Protein AF-A0A371AW37-F1 (afdb_monomer_lite)

Organism: NCBI:txid1812858

Sequence (100 aa):
MLIMDKKRMLTCFLVIVILFLPIFSHGFIIKHLNHHCTGEKCPICAAIKRAEALINEIGSAIPTVLLLIVFFCFSAVCLPIKNQIFLLRTPVKLKVRMDD

Foldseek 3Di:
DDPQDPVRVVVVVVVCCVVVVVVVVVVVCVVCVPDPCPDDDDVVVVVVVVVVVVCVVVVVVVVVVVVVVVVVVVCVVVVVVVVVVVVCPDCVNVVPDPDD

pLDDT: mean 70.8, std 12.18, range [39.19, 92.12]

Secondary structure (DSSP, 8-state):
-----HHHHHHHHHHHHHHHHHHHHHHHHHHHTT----SS--HHHHHHHHHHHHHHHHHHHHHHHHHHHHHHHHHHHHHHHHHHHHHHHSHHHHT-----

Radius of gyration: 28.47 Å; chains: 1; bounding box: 68×38×69 Å

Structure (mmCIF, N/CA/C/O backbone):
data_AF-A0A371AW37-F1
#
_entry.id   AF-A0A371AW37-F1
#
loop_
_atom_site.group_PDB
_atom_site.id
_atom_site.type_symbol
_atom_site.label_atom_id
_atom_site.label_alt_id
_atom_site.label_comp_id
_atom_site.label_asym_id
_atom_site.label_entity_id
_atom_site.label_seq_id
_atom_site.pdbx_PDB_ins_code
_atom_site.Cartn_x
_atom_site.Cartn_y
_atom_site.Cartn_z
_atom_site.occupancy
_atom_site.B_iso_or_equiv
_atom_site.auth_seq_id
_atom_site.auth_comp_id
_atom_site.auth_asym_id
_atom_site.auth_atom_id
_atom_site.pdbx_PDB_model_num
ATOM 1 N N . MET A 1 1 ? -22.455 19.170 -17.971 1.00 39.19 1 MET A N 1
ATOM 2 C CA . MET A 1 1 ? -22.745 17.734 -17.776 1.00 39.19 1 MET A CA 1
ATOM 3 C C . MET A 1 1 ? -21.493 16.972 -18.196 1.00 39.19 1 MET A C 1
ATOM 5 O O . MET A 1 1 ? -21.279 16.766 -19.381 1.00 39.19 1 MET A O 1
ATOM 9 N N . LEU A 1 2 ? -20.561 16.746 -17.263 1.00 48.78 2 LEU A N 1
ATOM 10 C CA . LEU A 1 2 ? -19.240 16.197 -17.589 1.00 48.78 2 LEU A CA 1
ATOM 11 C C . LEU A 1 2 ? -19.375 14.700 -17.870 1.00 48.78 2 LEU A C 1
ATOM 13 O O . LEU A 1 2 ? -19.662 13.922 -16.965 1.00 48.78 2 LEU A O 1
ATOM 17 N N . ILE A 1 3 ? -19.167 14.307 -19.126 1.00 57.44 3 ILE A N 1
ATOM 18 C CA . ILE A 1 3 ? -18.985 12.908 -19.510 1.00 57.44 3 ILE A CA 1
ATOM 19 C C . ILE A 1 3 ? -17.617 12.497 -18.960 1.00 57.44 3 ILE A C 1
ATOM 21 O O . ILE A 1 3 ? -16.576 12.745 -19.564 1.00 57.44 3 ILE A O 1
ATOM 25 N N . MET A 1 4 ? -17.608 11.964 -17.743 1.00 58.19 4 MET A N 1
ATOM 26 C CA . MET A 1 4 ? -16.413 11.399 -17.134 1.00 58.19 4 MET A CA 1
ATOM 27 C C . MET A 1 4 ? -16.269 9.955 -17.605 1.00 58.19 4 MET A C 1
ATOM 29 O O . MET A 1 4 ? -17.146 9.127 -17.363 1.00 58.19 4 MET A O 1
ATOM 33 N N . ASP A 1 5 ? -15.141 9.654 -18.253 1.00 71.44 5 ASP A N 1
ATOM 34 C CA . ASP A 1 5 ? -14.702 8.286 -18.528 1.00 71.44 5 ASP A CA 1
ATOM 35 C C . ASP A 1 5 ? -14.925 7.385 -17.311 1.00 71.44 5 ASP A C 1
ATOM 37 O O . ASP A 1 5 ? -14.651 7.782 -16.176 1.00 71.44 5 ASP A O 1
ATOM 41 N N . LYS A 1 6 ? -15.355 6.138 -17.533 1.00 69.75 6 LYS A N 1
ATOM 42 C CA . LYS A 1 6 ? -15.655 5.166 -16.462 1.00 69.75 6 LYS A CA 1
ATOM 43 C C . LYS A 1 6 ? -14.504 5.030 -15.448 1.00 69.75 6 LYS A C 1
ATOM 45 O O . LYS A 1 6 ? -14.741 4.856 -14.257 1.00 69.75 6 LYS A O 1
ATOM 50 N N . LYS A 1 7 ? -13.256 5.196 -15.911 1.00 70.44 7 LYS A N 1
ATOM 51 C CA . LYS A 1 7 ? -12.041 5.243 -15.079 1.00 70.44 7 LYS A CA 1
ATOM 52 C C . LYS A 1 7 ? -11.961 6.509 -14.214 1.00 70.44 7 LYS A C 1
ATOM 54 O O . LYS A 1 7 ? -11.674 6.403 -13.030 1.00 70.44 7 LYS A O 1
ATOM 59 N N . ARG A 1 8 ? -12.280 7.686 -14.766 1.00 73.50 8 ARG A N 1
ATOM 60 C CA . ARG A 1 8 ? -12.309 8.971 -14.037 1.00 73.50 8 ARG A CA 1
ATOM 61 C C . ARG A 1 8 ? -13.440 9.017 -13.009 1.00 73.50 8 ARG A C 1
ATOM 63 O O . ARG A 1 8 ? -13.229 9.542 -11.924 1.00 73.50 8 ARG A O 1
ATOM 70 N N . MET A 1 9 ? -14.594 8.413 -13.306 1.00 75.31 9 MET A N 1
ATOM 71 C CA . MET A 1 9 ? -15.685 8.222 -12.335 1.00 75.31 9 MET A CA 1
ATOM 72 C C . MET A 1 9 ? -15.231 7.398 -11.127 1.00 75.31 9 MET A C 1
ATOM 74 O O . MET A 1 9 ? -15.445 7.815 -9.991 1.00 75.31 9 MET A O 1
ATOM 78 N N . LEU A 1 10 ? -14.554 6.269 -11.363 1.00 79.94 10 LEU A N 1
ATOM 79 C CA . LEU A 1 10 ? -13.998 5.431 -10.296 1.00 79.94 10 LEU A CA 1
ATOM 80 C C . LEU A 1 10 ? -12.937 6.174 -9.480 1.00 79.94 10 LEU A C 1
ATOM 82 O O . LEU A 1 10 ? -12.953 6.100 -8.256 1.00 79.94 10 LEU A O 1
ATOM 86 N N . THR A 1 11 ? -12.050 6.932 -10.132 1.00 83.38 11 THR A N 1
ATOM 87 C CA . THR A 1 11 ? -11.047 7.748 -9.435 1.00 83.38 11 THR A CA 1
ATOM 88 C C . THR A 1 11 ? -11.697 8.826 -8.573 1.00 83.38 11 THR A C 1
ATOM 90 O O . THR A 1 11 ? -11.344 8.956 -7.407 1.00 83.38 11 THR A O 1
ATOM 93 N N . CYS A 1 12 ? -12.674 9.570 -9.097 1.00 83.25 12 CYS A N 1
ATOM 94 C CA . CYS A 1 12 ? -13.392 10.576 -8.315 1.00 83.25 12 CYS A CA 1
ATOM 95 C C . CYS A 1 12 ? -14.145 9.947 -7.139 1.00 83.25 12 CYS A C 1
ATOM 97 O O . CYS A 1 12 ? -14.091 10.480 -6.036 1.00 83.25 12 CYS A O 1
ATOM 99 N N . PHE A 1 13 ? -14.783 8.793 -7.344 1.00 84.44 13 PHE A N 1
ATOM 100 C CA . PHE A 1 13 ? -15.444 8.054 -6.272 1.00 84.44 13 PHE A CA 1
ATOM 101 C C . PHE A 1 13 ? -14.453 7.610 -5.187 1.00 84.44 13 PHE A C 1
ATOM 103 O O . PHE A 1 13 ? -14.708 7.830 -4.008 1.00 84.44 13 PHE A O 1
ATOM 110 N N . LEU A 1 14 ? -13.295 7.063 -5.568 1.00 84.56 14 LEU A N 1
ATOM 111 C CA . LEU A 1 14 ? -12.241 6.679 -4.625 1.00 84.56 14 LEU A CA 1
ATOM 112 C C . LEU A 1 14 ? -11.713 7.877 -3.836 1.00 84.56 14 LEU A C 1
ATOM 114 O O . LEU A 1 14 ? -11.580 7.783 -2.622 1.00 84.56 14 LEU A O 1
ATOM 118 N N . VAL A 1 15 ? -11.457 9.008 -4.496 1.00 87.31 15 VAL A N 1
ATOM 119 C CA . VAL A 1 15 ? -10.997 10.237 -3.830 1.00 87.31 15 VAL A CA 1
ATOM 120 C C . VAL A 1 15 ? -12.035 10.732 -2.824 1.00 87.31 15 VAL A C 1
ATOM 122 O O . VAL A 1 15 ? -11.684 11.052 -1.693 1.00 87.31 15 VAL A O 1
ATOM 125 N N . ILE A 1 16 ? -13.316 10.739 -3.202 1.00 85.19 16 ILE A N 1
ATOM 126 C CA . ILE A 1 16 ? -14.421 11.084 -2.300 1.00 85.19 16 ILE A CA 1
ATOM 127 C C . ILE A 1 16 ? -14.419 10.130 -1.101 1.00 85.19 16 ILE A C 1
ATOM 129 O O . ILE A 1 16 ? -14.355 10.580 0.036 1.00 85.19 16 ILE A O 1
ATOM 133 N N . VAL A 1 17 ? -14.405 8.818 -1.321 1.00 83.75 17 VAL A N 1
ATOM 134 C CA . VAL A 1 17 ? -14.404 7.828 -0.235 1.00 83.75 17 VAL A CA 1
ATOM 135 C C . VAL A 1 17 ? -13.197 8.014 0.696 1.00 83.75 17 VAL A C 1
ATOM 137 O O . VAL A 1 17 ? -13.374 8.059 1.911 1.00 83.75 17 VAL A O 1
ATOM 140 N N . ILE A 1 18 ? -11.995 8.212 0.152 1.00 81.50 18 ILE A N 1
ATOM 141 C CA . ILE A 1 18 ? -10.761 8.431 0.924 1.00 81.50 18 ILE A CA 1
ATOM 142 C C . ILE A 1 18 ? -10.822 9.717 1.756 1.00 81.50 18 ILE A C 1
ATOM 144 O O . ILE A 1 18 ? -10.273 9.745 2.852 1.00 81.50 18 ILE A O 1
ATOM 148 N N . LEU A 1 19 ? -1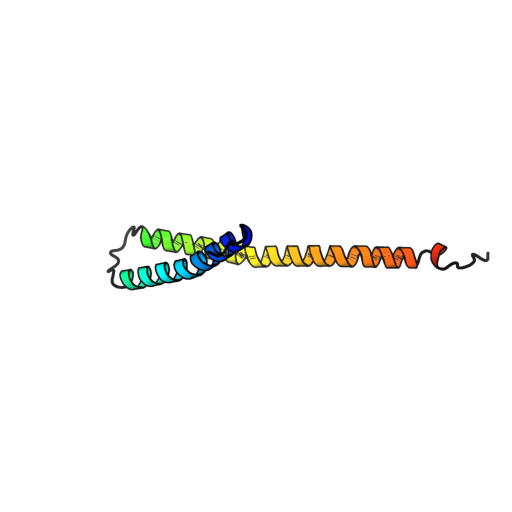1.485 10.770 1.272 1.00 83.44 19 LEU A N 1
ATOM 149 C CA . LEU A 1 19 ? -11.630 12.029 2.007 1.00 83.44 19 LEU A CA 1
ATOM 150 C C . LEU A 1 19 ? -12.758 11.978 3.042 1.00 83.44 19 LEU A C 1
ATOM 152 O O . LEU A 1 19 ? -12.602 12.490 4.147 1.00 83.44 19 LEU A O 1
ATOM 156 N N . PHE A 1 20 ? -13.889 11.350 2.720 1.00 76.25 20 PHE A N 1
ATOM 157 C CA . PHE A 1 20 ? -15.052 11.312 3.607 1.00 76.25 20 PHE A CA 1
ATOM 158 C C . PHE A 1 20 ? -14.904 10.287 4.738 1.00 76.25 20 PHE A C 1
ATOM 160 O O . PHE A 1 20 ? -15.290 10.587 5.867 1.00 76.25 20 PHE A O 1
ATOM 167 N N . LEU A 1 21 ? -14.310 9.116 4.489 1.00 77.19 21 LEU A N 1
ATOM 168 C CA . LEU A 1 21 ? -14.065 8.098 5.521 1.00 77.19 21 LEU A CA 1
ATOM 169 C C . LEU A 1 21 ? -13.354 8.637 6.780 1.00 77.19 21 LEU A C 1
ATOM 171 O O . LEU A 1 21 ? -13.868 8.409 7.879 1.00 77.19 21 LEU A O 1
ATOM 175 N N . PRO A 1 22 ? -12.226 9.372 6.689 1.00 73.44 22 PRO A N 1
ATOM 176 C CA . PRO A 1 22 ? -11.565 9.911 7.868 1.00 73.44 22 PRO A CA 1
ATOM 177 C C . PRO A 1 22 ? -12.409 10.995 8.536 1.00 73.44 22 PRO A C 1
ATOM 179 O O . PRO A 1 22 ? -12.461 11.016 9.759 1.00 73.44 22 PRO A O 1
ATOM 182 N N . ILE A 1 23 ? -13.127 11.841 7.793 1.00 71.88 23 ILE A N 1
ATOM 183 C CA . ILE A 1 23 ? -13.982 12.889 8.379 1.00 71.88 23 ILE A CA 1
ATOM 184 C C . ILE A 1 23 ? -15.114 12.265 9.207 1.00 71.88 23 ILE A C 1
ATOM 186 O O . ILE A 1 23 ? -15.348 12.680 10.343 1.00 71.88 23 ILE A O 1
ATOM 190 N N . PHE A 1 24 ? -15.767 11.222 8.687 1.00 67.88 24 PHE A N 1
ATOM 191 C CA . PHE A 1 24 ? -16.778 10.468 9.430 1.00 67.88 24 PHE A CA 1
ATOM 192 C C . PHE A 1 24 ? -16.178 9.740 10.636 1.00 67.88 24 PHE A C 1
ATOM 194 O O . PHE A 1 24 ? -16.761 9.782 11.717 1.00 67.88 24 PHE A O 1
ATOM 201 N N . SER A 1 25 ? -14.992 9.142 10.492 1.00 64.38 25 SER A N 1
ATOM 202 C CA . SER A 1 25 ? -14.279 8.504 11.604 1.00 64.38 25 SER A CA 1
ATOM 203 C C . SER A 1 25 ? -13.937 9.503 12.715 1.00 64.38 25 SER A C 1
ATOM 205 O O . SER A 1 25 ? -14.194 9.232 13.883 1.00 64.38 25 SER A O 1
ATOM 207 N N . HIS A 1 26 ? -13.410 10.682 12.379 1.00 59.12 26 HIS A N 1
ATOM 208 C CA . HIS A 1 26 ? -13.047 11.711 13.358 1.00 59.12 26 HIS A CA 1
ATOM 209 C C . HIS A 1 26 ? -14.289 12.333 14.009 1.00 59.12 26 HIS A C 1
ATOM 211 O O . HIS A 1 26 ? -14.321 12.498 15.226 1.00 59.12 26 HIS A O 1
ATOM 217 N N . GLY A 1 27 ? -15.347 12.611 13.238 1.00 60.31 27 GLY A N 1
ATOM 218 C CA . GLY A 1 27 ? -16.614 13.113 13.779 1.00 60.31 27 GLY A CA 1
ATOM 219 C C . GLY A 1 27 ? -17.291 12.119 14.728 1.00 60.31 27 GLY A C 1
ATOM 220 O O . GLY A 1 27 ? -17.842 12.509 15.759 1.00 60.31 27 GLY A O 1
ATOM 221 N N . PHE A 1 28 ? -17.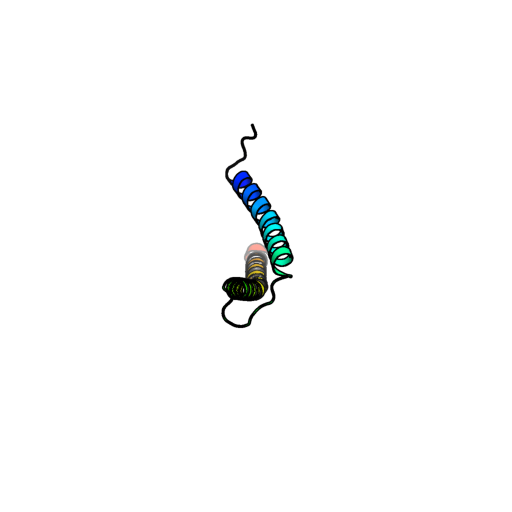188 10.827 14.423 1.00 58.06 28 PHE A N 1
ATOM 222 C CA . PHE A 1 28 ? -17.680 9.750 15.273 1.00 58.06 28 PHE A CA 1
ATOM 223 C C . PHE A 1 28 ? -16.855 9.602 16.562 1.00 58.06 28 PHE A C 1
ATOM 225 O O . PHE A 1 28 ? -17.432 9.459 17.637 1.00 58.06 28 PHE A O 1
ATOM 232 N N . ILE A 1 29 ? -15.526 9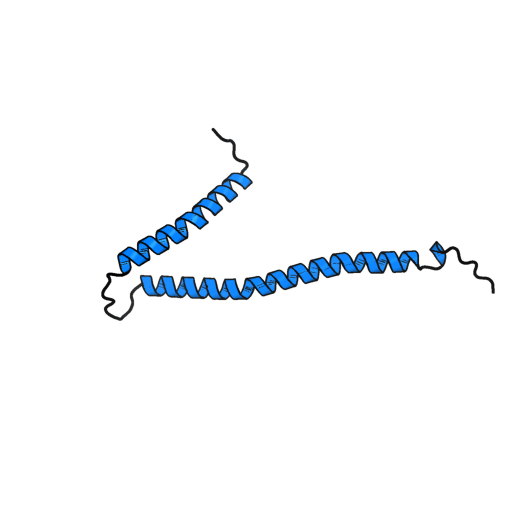.743 16.486 1.00 58.00 29 ILE A N 1
ATOM 233 C CA . ILE A 1 29 ? -14.630 9.750 17.656 1.00 58.00 29 ILE A CA 1
ATOM 234 C C . ILE A 1 29 ? -14.900 10.968 18.557 1.00 58.00 29 ILE A C 1
ATOM 236 O O . ILE A 1 29 ? -14.981 10.810 19.769 1.00 58.00 29 ILE A O 1
ATOM 240 N N . ILE A 1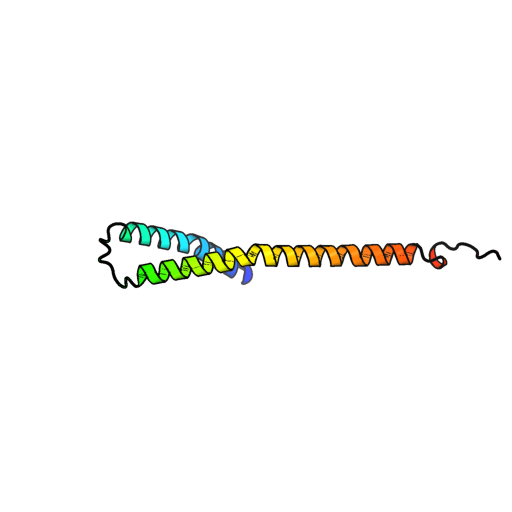 30 ? -15.125 12.164 17.999 1.00 57.84 30 ILE A N 1
ATOM 241 C CA . ILE A 1 30 ? -15.433 13.392 18.765 1.00 57.84 30 ILE A CA 1
ATOM 242 C C . ILE A 1 30 ? -16.797 13.307 19.458 1.00 57.84 30 ILE A C 1
ATOM 244 O O . ILE A 1 30 ? -16.929 13.701 20.617 1.00 57.84 30 ILE A O 1
ATOM 248 N N . LYS A 1 31 ? -17.808 12.738 18.793 1.00 55.28 31 LYS A N 1
ATOM 249 C CA . LYS A 1 31 ? -19.109 12.463 19.423 1.00 55.28 31 LYS A CA 1
ATOM 250 C C . LYS A 1 31 ? -19.027 11.364 20.493 1.00 55.28 31 LYS A C 1
ATOM 252 O O . LYS A 1 31 ? -19.764 11.444 21.472 1.00 55.28 31 LYS A O 1
ATOM 257 N N . HIS A 1 32 ? -18.124 10.388 20.354 1.00 52.31 32 HIS A N 1
ATOM 258 C CA . HIS A 1 32 ? -17.902 9.322 21.342 1.00 52.31 32 HIS A CA 1
ATOM 259 C C . HIS A 1 32 ? -16.839 9.624 22.414 1.00 52.31 32 HIS A C 1
ATOM 261 O O . HIS A 1 32 ? -16.728 8.859 23.368 1.00 52.31 32 HIS A O 1
ATOM 267 N N . LEU A 1 33 ? -16.118 10.746 22.336 1.00 51.31 33 LEU A N 1
ATOM 268 C CA . LEU A 1 33 ? -15.145 11.184 23.350 1.00 51.31 33 LEU A CA 1
ATOM 269 C C . LEU A 1 33 ? -15.797 11.525 24.708 1.00 51.31 33 LEU A C 1
ATOM 271 O O . LEU A 1 33 ? -15.118 11.506 25.727 1.00 51.31 33 LEU A O 1
ATOM 275 N N . ASN A 1 34 ? -17.115 11.761 24.740 1.00 52.50 34 ASN A N 1
ATOM 276 C CA . ASN A 1 34 ? -17.909 11.930 25.967 1.00 52.50 34 ASN A CA 1
ATOM 277 C C . ASN A 1 34 ? -18.649 10.651 26.407 1.00 52.50 34 ASN A C 1
ATOM 279 O O . ASN A 1 34 ? -19.584 10.721 27.204 1.00 52.50 34 ASN A O 1
ATOM 283 N N . HIS A 1 35 ? -18.284 9.470 25.897 1.00 52.81 35 HIS A N 1
ATOM 284 C CA . HIS A 1 35 ? -18.834 8.232 26.443 1.00 52.81 35 HIS A CA 1
ATOM 285 C C . HIS A 1 35 ? -18.028 7.777 27.660 1.00 52.81 35 HIS A C 1
ATOM 287 O O . HIS A 1 35 ? -16.886 7.336 27.545 1.00 52.81 35 HIS A O 1
ATOM 293 N N . HIS A 1 36 ? -18.675 7.811 28.826 1.00 49.06 36 HIS A N 1
ATOM 294 C CA . HIS A 1 36 ? -18.289 7.001 29.976 1.00 49.06 36 HIS A CA 1
ATOM 295 C C . HIS A 1 36 ? -18.361 5.528 29.546 1.00 49.06 36 HIS A C 1
ATOM 297 O O . HIS A 1 36 ? -19.437 4.936 29.466 1.00 49.06 36 HIS A O 1
ATOM 303 N N . CYS A 1 37 ? -17.219 4.952 29.172 1.00 60.47 37 CYS A N 1
ATOM 304 C CA . CYS A 1 37 ? -17.134 3.557 28.769 1.00 60.47 37 CYS A CA 1
ATOM 305 C C . CYS A 1 37 ? -17.317 2.690 30.021 1.00 60.47 37 CYS A C 1
ATOM 307 O O . CYS A 1 37 ? -16.379 2.467 30.784 1.00 60.47 37 CYS A O 1
ATOM 309 N N . THR A 1 38 ? -18.543 2.237 30.270 1.00 53.81 38 THR A N 1
ATOM 310 C CA . THR A 1 38 ? -18.836 1.212 31.272 1.00 53.81 38 THR A CA 1
ATOM 311 C C . THR A 1 38 ? -18.337 -0.105 30.701 1.00 53.81 38 THR A C 1
ATOM 313 O O . THR A 1 38 ? -18.977 -0.688 29.826 1.00 53.81 38 THR A O 1
ATOM 316 N N . GLY A 1 39 ? -17.124 -0.486 31.094 1.00 60.47 39 GLY A N 1
ATOM 317 C CA . GLY A 1 39 ? -16.417 -1.649 30.577 1.00 60.47 39 GLY A CA 1
ATOM 318 C C . GLY A 1 39 ? -17.287 -2.902 30.555 1.00 60.47 39 GLY A C 1
ATOM 319 O O . GLY A 1 39 ? -17.583 -3.465 31.595 1.00 60.47 39 GLY A O 1
ATOM 320 N N . GLU A 1 40 ? -17.721 -3.284 29.358 1.00 52.41 40 GLU A N 1
ATOM 321 C CA . GLU A 1 40 ? -17.584 -4.601 28.731 1.00 52.41 40 GLU A CA 1
ATOM 322 C C . GLU A 1 40 ? -18.454 -4.612 27.462 1.00 52.41 40 GLU A C 1
ATOM 324 O O . GLU A 1 40 ? -19.653 -4.363 27.505 1.00 52.41 40 GLU A O 1
ATOM 329 N N . LYS A 1 41 ? -17.842 -4.920 26.308 1.00 54.66 41 LYS A N 1
ATOM 330 C CA . LYS A 1 41 ? -18.521 -5.172 25.015 1.00 54.66 41 LYS A CA 1
ATOM 331 C C . LYS A 1 41 ? -19.166 -3.962 24.318 1.00 54.66 41 LYS A C 1
ATOM 333 O O . LYS A 1 41 ? -20.257 -4.072 23.767 1.00 54.66 41 LYS A O 1
ATOM 338 N N . CYS A 1 42 ? -18.461 -2.833 24.211 1.00 61.22 42 CYS A N 1
ATOM 339 C CA . CYS A 1 42 ? -18.871 -1.806 23.248 1.00 61.22 42 CYS A CA 1
ATOM 340 C C . CYS A 1 42 ? -18.565 -2.278 21.802 1.00 61.22 42 CYS A C 1
ATOM 342 O O . CYS A 1 42 ? -17.389 -2.470 21.465 1.00 61.22 42 CYS A O 1
ATOM 344 N N . PRO A 1 43 ? -19.576 -2.454 20.924 1.00 61.22 43 PRO A N 1
ATOM 345 C CA . PRO A 1 43 ? -19.388 -2.958 19.555 1.00 61.22 43 PRO A CA 1
ATOM 346 C C . PRO A 1 43 ? -18.547 -2.010 18.689 1.00 61.22 43 PRO A C 1
ATOM 348 O O . PRO A 1 43 ? -17.874 -2.433 17.751 1.00 61.22 43 PRO A O 1
ATOM 351 N N . ILE A 1 44 ? -18.528 -0.731 19.054 1.00 65.31 44 ILE A N 1
ATOM 352 C CA . ILE A 1 44 ? -17.772 0.323 18.385 1.00 65.31 44 ILE A CA 1
ATOM 353 C C . ILE A 1 44 ? -16.271 0.170 18.639 1.00 65.31 44 ILE A C 1
ATOM 355 O O . ILE A 1 44 ? -15.476 0.198 17.703 1.00 65.31 44 ILE A O 1
ATOM 359 N N . CYS A 1 45 ? -15.874 -0.066 19.890 1.00 66.25 45 CYS A N 1
ATOM 360 C CA . CYS A 1 45 ? -14.472 -0.289 20.238 1.00 66.25 45 CYS A CA 1
ATOM 361 C C . CYS A 1 45 ? -13.927 -1.571 19.588 1.00 66.25 45 CYS A C 1
ATOM 363 O O . CYS A 1 45 ? -12.761 -1.620 19.204 1.00 66.25 45 CYS A O 1
ATOM 365 N N . ALA A 1 46 ? -14.770 -2.595 19.415 1.00 66.38 46 ALA A N 1
ATOM 366 C CA . ALA A 1 46 ? -14.405 -3.806 18.683 1.00 66.38 46 ALA A CA 1
ATOM 367 C C . ALA A 1 46 ? -14.218 -3.544 17.178 1.00 66.38 46 ALA A C 1
ATOM 369 O O . ALA A 1 46 ? -13.274 -4.060 16.582 1.00 66.38 46 ALA A O 1
ATOM 370 N N . ALA A 1 47 ? -15.077 -2.722 16.567 1.00 66.50 47 ALA A N 1
ATOM 371 C CA . ALA A 1 47 ? -14.932 -2.321 15.169 1.00 66.50 47 ALA A CA 1
ATOM 372 C C . ALA A 1 47 ? -13.652 -1.497 14.935 1.00 66.50 47 ALA A C 1
ATOM 374 O O . ALA A 1 47 ? -12.935 -1.755 13.970 1.00 66.50 47 ALA A O 1
ATOM 375 N N . ILE A 1 48 ? -13.316 -0.581 15.849 1.00 70.44 48 ILE A N 1
ATOM 376 C CA . ILE A 1 48 ? -12.081 0.219 15.788 1.00 70.44 48 ILE A CA 1
ATOM 377 C C . ILE A 1 48 ? -10.843 -0.678 15.911 1.00 70.44 48 ILE A C 1
ATOM 379 O O . ILE A 1 48 ? -9.958 -0.600 15.065 1.00 70.44 48 ILE A O 1
ATOM 383 N N . LYS A 1 49 ? -10.812 -1.599 16.885 1.00 71.62 49 LYS A N 1
ATOM 384 C CA . LYS A 1 49 ? -9.699 -2.557 17.025 1.00 71.62 49 LYS A CA 1
ATOM 385 C C . LYS A 1 49 ? -9.522 -3.445 15.792 1.00 71.62 49 LYS A C 1
ATOM 387 O O . LYS A 1 49 ? -8.397 -3.762 15.421 1.00 71.62 49 LYS A O 1
ATOM 392 N N . ARG A 1 50 ? -10.619 -3.848 15.139 1.00 70.69 50 ARG A N 1
ATOM 393 C CA . ARG A 1 50 ? -10.549 -4.601 13.876 1.00 70.69 50 ARG A CA 1
ATOM 394 C C . ARG A 1 50 ? -9.994 -3.755 12.734 1.00 70.69 50 ARG A C 1
ATOM 396 O O . ARG A 1 50 ? -9.184 -4.255 11.966 1.00 70.69 50 ARG A O 1
ATOM 403 N N . ALA A 1 51 ? -10.405 -2.494 12.627 1.00 72.12 51 ALA A N 1
ATOM 404 C CA . ALA A 1 51 ? -9.867 -1.583 11.620 1.00 72.12 51 ALA A CA 1
ATOM 405 C C . ALA A 1 51 ? -8.363 -1.333 11.827 1.00 72.12 51 ALA A C 1
ATOM 407 O O . ALA A 1 51 ? -7.603 -1.361 10.866 1.00 72.12 51 ALA A O 1
ATOM 408 N N . GLU A 1 52 ? -7.923 -1.165 13.073 1.00 75.81 52 GLU A N 1
ATOM 409 C CA . GLU A 1 52 ? -6.509 -1.006 13.425 1.00 75.81 52 GLU A CA 1
ATOM 410 C C . GLU A 1 52 ? -5.679 -2.248 13.065 1.00 75.81 52 GLU A C 1
ATOM 412 O O . GLU A 1 52 ? -4.622 -2.124 12.447 1.00 75.81 52 GLU A O 1
ATOM 417 N N . ALA A 1 53 ? -6.191 -3.448 13.361 1.00 78.62 53 ALA A N 1
ATOM 418 C CA . ALA A 1 53 ? -5.543 -4.699 12.973 1.00 78.62 53 ALA A CA 1
ATOM 419 C C . ALA A 1 53 ? -5.388 -4.820 11.447 1.00 78.62 53 ALA A C 1
ATOM 421 O O . ALA A 1 53 ? -4.303 -5.144 10.968 1.00 78.62 53 ALA A O 1
ATOM 422 N N . LEU A 1 54 ? -6.431 -4.480 10.681 1.00 78.25 54 LEU A N 1
ATOM 423 C CA . LEU A 1 54 ? -6.374 -4.482 9.215 1.00 78.25 54 LEU A CA 1
ATOM 424 C C . LEU A 1 54 ? -5.361 -3.466 8.674 1.00 78.25 54 LEU A C 1
ATOM 426 O O . LEU A 1 54 ? -4.612 -3.779 7.754 1.00 78.25 54 LEU A O 1
ATOM 430 N N . ILE A 1 55 ? -5.308 -2.259 9.242 1.00 78.19 55 ILE A N 1
ATOM 431 C CA . ILE A 1 55 ? -4.330 -1.239 8.837 1.00 78.19 55 ILE A CA 1
ATOM 432 C C . ILE A 1 55 ? -2.905 -1.718 9.129 1.00 78.19 55 ILE A C 1
ATOM 434 O O . ILE A 1 55 ? -2.020 -1.498 8.305 1.00 78.19 55 ILE A O 1
ATOM 438 N N . ASN A 1 56 ? -2.677 -2.398 10.253 1.00 81.69 56 ASN A N 1
ATOM 439 C CA . ASN A 1 56 ? -1.362 -2.927 10.599 1.00 81.69 56 ASN A CA 1
ATOM 440 C C . ASN A 1 56 ? -0.944 -4.092 9.683 1.00 81.69 56 ASN A C 1
ATOM 442 O O . ASN A 1 56 ? 0.185 -4.122 9.192 1.00 81.69 56 ASN A O 1
ATOM 446 N N . GLU A 1 57 ? -1.862 -5.014 9.382 1.00 78.88 57 GLU A N 1
ATOM 447 C CA . GLU A 1 57 ? -1.613 -6.102 8.430 1.00 78.88 57 GLU A CA 1
ATOM 448 C C . GLU A 1 57 ? -1.300 -5.559 7.029 1.00 78.88 57 GLU A C 1
ATOM 450 O O . GLU A 1 57 ? -0.269 -5.906 6.447 1.00 78.88 57 GLU A O 1
ATOM 455 N N . ILE A 1 58 ? -2.119 -4.638 6.511 1.00 75.19 58 ILE A N 1
ATOM 456 C CA . ILE A 1 58 ? -1.893 -4.009 5.201 1.00 75.19 58 ILE A CA 1
ATOM 457 C C . ILE A 1 58 ? -0.595 -3.189 5.217 1.00 75.19 58 ILE A C 1
ATOM 459 O O . ILE A 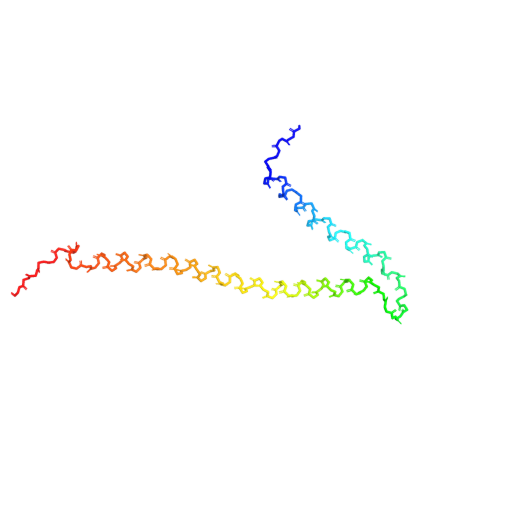1 58 ? 0.203 -3.279 4.283 1.00 75.19 58 ILE A O 1
ATOM 463 N N . GLY A 1 59 ? -0.346 -2.437 6.290 1.00 75.00 59 GLY A N 1
ATOM 464 C CA . GLY A 1 59 ? 0.871 -1.653 6.493 1.00 75.00 59 GLY A CA 1
ATOM 465 C C . GLY A 1 59 ? 2.138 -2.505 6.445 1.00 75.00 59 GLY A C 1
ATOM 466 O O . GLY A 1 59 ? 3.118 -2.105 5.819 1.00 75.00 59 GLY A O 1
ATOM 467 N N . SER A 1 60 ? 2.099 -3.706 7.026 1.00 76.12 60 SER A N 1
ATOM 468 C CA . SER A 1 60 ? 3.211 -4.664 6.985 1.00 76.12 60 SER A CA 1
ATOM 469 C C . SER A 1 60 ? 3.402 -5.317 5.608 1.00 76.12 60 SER A C 1
ATOM 471 O O . SER A 1 60 ? 4.529 -5.627 5.218 1.00 76.12 60 SER A O 1
ATOM 473 N N . ALA A 1 61 ? 2.326 -5.471 4.831 1.00 75.31 61 ALA A N 1
ATOM 474 C CA . ALA A 1 61 ? 2.365 -6.089 3.508 1.00 75.31 61 ALA A CA 1
ATOM 475 C C . ALA A 1 61 ? 2.892 -5.137 2.416 1.00 75.31 61 ALA A C 1
ATOM 477 O O . ALA A 1 61 ? 3.624 -5.570 1.524 1.00 75.31 61 ALA A O 1
ATOM 478 N N . ILE A 1 62 ? 2.590 -3.837 2.495 1.00 79.50 62 ILE A N 1
ATOM 479 C CA . ILE A 1 62 ? 3.029 -2.818 1.521 1.00 79.50 62 ILE A CA 1
ATOM 480 C C . ILE A 1 62 ? 4.544 -2.850 1.218 1.00 79.50 62 ILE A C 1
ATOM 482 O O . ILE A 1 62 ? 4.896 -2.909 0.035 1.00 79.50 62 ILE A O 1
ATOM 486 N N . PRO A 1 63 ? 5.464 -2.839 2.208 1.00 81.25 63 PRO A N 1
ATOM 487 C CA . PRO A 1 63 ? 6.899 -2.835 1.921 1.00 81.25 63 PRO A CA 1
ATOM 488 C C . PRO A 1 63 ? 7.356 -4.114 1.210 1.00 81.25 63 PRO A C 1
ATOM 490 O O . PRO A 1 63 ? 8.214 -4.053 0.330 1.00 81.25 63 PRO A O 1
ATOM 493 N N . THR A 1 64 ? 6.756 -5.264 1.529 1.00 81.62 64 THR A N 1
ATOM 494 C CA . THR A 1 64 ? 7.102 -6.540 0.882 1.00 81.62 64 THR A CA 1
ATOM 495 C C . THR A 1 64 ? 6.700 -6.563 -0.592 1.00 81.62 64 THR A C 1
ATOM 497 O O . THR A 1 64 ? 7.489 -6.972 -1.444 1.00 81.62 64 THR A O 1
ATOM 500 N N . VAL A 1 65 ? 5.516 -6.038 -0.919 1.00 85.19 65 VAL A N 1
ATOM 501 C CA . VAL A 1 65 ? 5.028 -5.942 -2.301 1.00 85.19 65 VAL A CA 1
ATOM 502 C C . VAL A 1 65 ? 5.894 -4.979 -3.114 1.00 85.19 65 VAL A C 1
ATOM 504 O O . VAL A 1 65 ? 6.251 -5.282 -4.252 1.00 85.19 65 VAL A O 1
ATOM 507 N N . LEU A 1 66 ? 6.293 -3.849 -2.524 1.00 87.88 66 LEU A N 1
ATOM 508 C CA . LEU A 1 66 ? 7.155 -2.876 -3.191 1.00 87.88 66 LEU A CA 1
ATOM 509 C C . LEU A 1 66 ? 8.535 -3.464 -3.524 1.00 87.88 66 LEU A C 1
ATOM 511 O O . LEU A 1 66 ? 9.019 -3.287 -4.642 1.00 87.88 66 LEU A O 1
ATOM 515 N N . LEU A 1 67 ? 9.144 -4.207 -2.594 1.00 87.56 67 LEU A N 1
ATOM 516 C CA . LEU A 1 67 ? 10.426 -4.882 -2.825 1.00 87.56 67 LEU A CA 1
ATOM 517 C C . LEU A 1 67 ? 10.346 -5.910 -3.960 1.00 87.56 67 LEU A C 1
ATOM 519 O O . LEU A 1 67 ? 11.239 -5.953 -4.808 1.00 87.56 67 LEU A O 1
ATOM 523 N N . LEU A 1 68 ? 9.267 -6.697 -4.018 1.00 89.06 68 LEU A N 1
ATOM 524 C CA . LEU A 1 68 ? 9.046 -7.655 -5.104 1.00 89.06 68 LEU A CA 1
ATOM 525 C C . LEU A 1 68 ? 8.941 -6.954 -6.464 1.00 89.06 68 LEU A C 1
ATOM 527 O O . LEU A 1 68 ? 9.585 -7.381 -7.421 1.00 89.06 68 LEU A O 1
ATOM 531 N N . ILE A 1 69 ? 8.194 -5.849 -6.547 1.00 91.38 69 ILE A N 1
ATOM 532 C CA . ILE A 1 69 ? 8.064 -5.063 -7.784 1.00 91.38 69 ILE A CA 1
ATOM 533 C C . ILE A 1 69 ? 9.429 -4.528 -8.229 1.00 91.38 69 ILE A C 1
ATOM 535 O O . ILE A 1 69 ? 9.796 -4.671 -9.395 1.00 91.38 69 ILE A O 1
ATOM 539 N N . VAL A 1 70 ? 10.210 -3.956 -7.309 1.00 92.12 70 VAL A N 1
ATOM 540 C CA . VAL A 1 70 ? 11.551 -3.428 -7.612 1.00 92.12 70 VAL A CA 1
ATOM 541 C C . VAL A 1 70 ? 12.482 -4.537 -8.109 1.00 92.12 70 VAL A C 1
ATOM 543 O O . VAL A 1 70 ? 13.189 -4.341 -9.099 1.00 92.12 70 VAL A O 1
ATOM 546 N N . PHE A 1 71 ? 12.450 -5.716 -7.485 1.00 91.50 71 PHE A N 1
ATOM 547 C CA . PHE A 1 71 ? 13.254 -6.868 -7.900 1.00 91.50 71 PHE A CA 1
ATOM 548 C C . PHE A 1 71 ? 12.882 -7.374 -9.304 1.00 91.50 71 PHE A C 1
ATOM 550 O O . PHE A 1 71 ? 13.758 -7.615 -10.144 1.00 91.50 71 PHE A O 1
ATOM 557 N N . PHE A 1 72 ? 11.584 -7.489 -9.598 1.00 90.44 72 PHE A N 1
ATOM 558 C CA . PHE A 1 72 ? 11.103 -7.866 -10.929 1.00 90.44 72 PHE A CA 1
ATOM 559 C C . PHE A 1 72 ? 11.488 -6.833 -11.994 1.00 90.44 72 PHE A C 1
ATOM 561 O O . PHE A 1 72 ? 11.992 -7.206 -13.053 1.00 90.44 72 PHE A O 1
ATOM 568 N N . CYS A 1 73 ? 11.344 -5.539 -11.707 1.00 88.88 73 CYS A N 1
ATOM 569 C CA . CYS A 1 73 ? 11.786 -4.477 -12.612 1.00 88.88 73 CYS A CA 1
ATOM 570 C C . CYS A 1 73 ? 13.300 -4.534 -12.865 1.00 88.88 73 CYS A C 1
ATOM 572 O O . CYS A 1 73 ? 13.740 -4.453 -14.011 1.00 88.88 73 CYS A O 1
ATOM 574 N N . PHE A 1 74 ? 14.104 -4.720 -11.815 1.00 89.12 74 PHE A N 1
ATOM 575 C CA . PHE A 1 74 ? 15.558 -4.806 -11.934 1.00 89.12 74 PHE A CA 1
ATOM 576 C C . PHE A 1 74 ? 15.992 -6.004 -12.789 1.00 89.12 74 PHE A C 1
ATOM 578 O O . PHE A 1 74 ? 16.788 -5.854 -13.716 1.00 89.12 74 PHE A O 1
ATOM 585 N N . SER A 1 75 ? 15.429 -7.188 -12.537 1.00 84.88 75 SER A N 1
ATOM 586 C CA . SER A 1 75 ? 15.728 -8.388 -13.329 1.00 84.88 75 SER A CA 1
ATOM 587 C C . SER A 1 75 ? 15.309 -8.243 -14.796 1.00 84.88 75 SER A C 1
ATOM 589 O O . SER A 1 75 ? 16.105 -8.562 -15.683 1.00 84.88 75 SER A O 1
ATOM 591 N N . ALA A 1 76 ? 14.127 -7.681 -15.068 1.00 87.06 76 ALA A N 1
ATOM 592 C CA . ALA A 1 76 ? 13.645 -7.424 -16.424 1.00 87.06 76 ALA A CA 1
ATOM 593 C C . ALA A 1 76 ? 14.548 -6.462 -17.215 1.00 87.06 76 ALA A C 1
ATOM 595 O O . ALA A 1 76 ? 14.655 -6.599 -18.430 1.00 87.06 76 ALA A O 1
ATOM 596 N N . VAL A 1 77 ? 15.223 -5.522 -16.546 1.00 86.12 77 VAL A N 1
ATOM 597 C CA . VAL A 1 77 ? 16.177 -4.592 -17.174 1.00 86.12 77 VAL A CA 1
ATOM 598 C C . VAL A 1 77 ? 17.572 -5.211 -17.305 1.00 86.12 77 VAL A C 1
ATOM 600 O O . VAL A 1 77 ? 18.217 -5.075 -18.344 1.00 86.12 77 VAL A O 1
ATOM 603 N N . CYS A 1 78 ? 18.058 -5.938 -16.298 1.00 81.44 78 CYS A N 1
ATOM 604 C CA . CYS A 1 78 ? 19.411 -6.501 -16.314 1.00 81.44 78 CYS A CA 1
ATOM 605 C C . CYS A 1 78 ? 19.576 -7.712 -17.248 1.00 81.44 78 CYS A C 1
ATOM 607 O O . CYS A 1 78 ? 20.642 -7.873 -17.849 1.00 81.44 78 CYS A O 1
ATOM 609 N N . LEU A 1 79 ? 18.555 -8.565 -17.387 1.00 78.50 79 LEU A N 1
ATOM 610 C CA . LEU A 1 79 ? 18.578 -9.737 -18.274 1.00 78.50 79 LEU A CA 1
ATOM 611 C C . LEU A 1 79 ? 18.821 -9.386 -19.756 1.00 78.50 79 LEU A C 1
ATOM 613 O O . LEU A 1 79 ? 19.742 -9.962 -20.346 1.00 78.50 79 LEU A O 1
ATOM 617 N N . PRO A 1 80 ? 18.089 -8.437 -20.377 1.00 76.94 80 PRO A N 1
ATOM 618 C CA . PRO A 1 80 ? 18.337 -8.061 -21.762 1.00 76.94 80 PRO A CA 1
ATOM 619 C C . PRO A 1 80 ? 19.696 -7.382 -21.926 1.00 76.94 80 PRO A C 1
ATOM 621 O O . PRO A 1 80 ? 20.357 -7.643 -22.922 1.00 76.94 80 PRO A O 1
ATOM 624 N N . ILE A 1 81 ? 20.173 -6.593 -20.954 1.00 77.62 81 ILE A N 1
ATOM 625 C CA . ILE A 1 81 ? 21.504 -5.963 -21.025 1.00 77.62 81 ILE A CA 1
ATOM 626 C C . ILE A 1 81 ? 22.604 -7.029 -21.094 1.00 77.62 81 ILE A C 1
ATOM 628 O O . ILE A 1 81 ? 23.466 -6.967 -21.971 1.00 77.62 81 ILE A O 1
ATOM 632 N N . LYS A 1 82 ? 22.558 -8.045 -20.221 1.00 76.25 82 LYS A N 1
ATOM 633 C CA . LYS A 1 82 ? 23.527 -9.154 -20.253 1.00 76.25 82 LYS A CA 1
ATOM 634 C C . LYS A 1 82 ? 23.458 -9.931 -21.566 1.00 76.25 82 LYS A C 1
ATOM 636 O O . LYS A 1 82 ? 24.503 -10.221 -22.144 1.00 76.25 82 LYS A O 1
ATOM 641 N N . ASN A 1 83 ? 22.252 -10.224 -22.052 1.00 72.94 83 ASN A N 1
ATOM 642 C CA . ASN A 1 83 ? 22.061 -10.953 -23.305 1.00 72.94 83 ASN A CA 1
ATOM 643 C C . ASN A 1 83 ? 22.574 -10.151 -24.517 1.00 72.94 83 ASN A C 1
ATOM 645 O O . ASN A 1 83 ? 23.278 -10.687 -25.364 1.00 72.94 83 ASN A O 1
ATOM 649 N N . GLN A 1 84 ? 22.307 -8.843 -24.564 1.00 70.56 84 GLN A N 1
ATOM 650 C CA . GLN A 1 84 ? 22.797 -7.948 -25.617 1.00 70.56 84 GLN A CA 1
ATOM 651 C C . GLN A 1 84 ? 24.328 -7.837 -25.598 1.00 70.56 84 GLN A C 1
ATOM 653 O O . GLN A 1 84 ? 24.956 -7.950 -26.649 1.00 70.56 84 GLN A O 1
ATOM 658 N N . ILE A 1 85 ? 24.948 -7.682 -24.421 1.00 68.69 85 ILE A N 1
ATOM 659 C CA . ILE A 1 85 ? 26.415 -7.648 -24.276 1.00 68.69 85 ILE A CA 1
ATOM 660 C C . ILE A 1 85 ? 27.038 -8.984 -24.696 1.00 68.69 85 ILE A C 1
ATOM 662 O O . ILE A 1 85 ? 28.059 -8.989 -25.383 1.00 68.69 85 ILE A O 1
ATOM 666 N N . PHE A 1 86 ? 26.430 -10.110 -24.316 1.00 70.06 86 PHE A N 1
ATOM 667 C CA . PHE A 1 86 ? 26.893 -11.440 -24.707 1.00 70.06 86 PHE A CA 1
ATOM 668 C C . PHE A 1 86 ? 26.811 -11.638 -26.226 1.00 70.06 86 PHE A C 1
ATOM 670 O O . PHE A 1 86 ? 27.807 -12.008 -26.841 1.00 70.06 86 PHE A O 1
ATOM 677 N N . LEU A 1 87 ? 25.679 -11.291 -26.849 1.00 66.00 87 LEU A N 1
ATOM 678 C CA . LEU A 1 87 ? 25.492 -11.358 -28.303 1.00 66.00 87 LEU A CA 1
ATOM 679 C C . LEU A 1 87 ? 26.450 -10.425 -29.064 1.00 66.00 87 LEU A C 1
ATOM 681 O O . LEU A 1 87 ? 26.977 -10.811 -30.107 1.00 66.00 87 LEU A O 1
ATOM 685 N N . LEU A 1 88 ? 26.724 -9.228 -28.533 1.00 6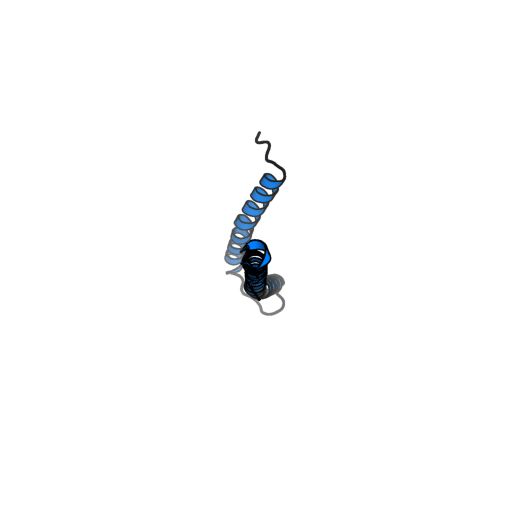1.97 88 LEU A N 1
ATOM 686 C CA . LEU A 1 88 ? 27.716 -8.290 -29.076 1.00 61.97 88 LEU A CA 1
ATOM 687 C C . LEU A 1 88 ? 29.157 -8.809 -28.952 1.00 61.97 88 LEU A C 1
ATOM 689 O O . LEU A 1 88 ? 29.958 -8.549 -29.845 1.00 61.97 88 LEU A O 1
ATOM 693 N N . ARG A 1 89 ? 29.485 -9.539 -27.878 1.00 60.03 89 ARG A N 1
ATOM 694 C CA . ARG A 1 89 ? 30.807 -10.154 -27.664 1.00 60.03 89 ARG A CA 1
ATOM 695 C C . ARG A 1 89 ? 31.017 -11.468 -28.404 1.00 60.03 89 ARG A C 1
ATOM 697 O O . ARG A 1 89 ? 32.136 -11.976 -28.379 1.00 60.03 89 ARG A O 1
ATOM 704 N N . THR A 1 90 ? 29.990 -12.041 -29.034 1.00 65.50 90 THR A N 1
ATOM 705 C CA . THR A 1 90 ? 30.208 -13.255 -29.823 1.00 65.50 90 THR A CA 1
ATOM 706 C C . THR A 1 90 ? 31.237 -12.964 -30.928 1.00 65.50 90 THR A C 1
ATOM 708 O O . THR A 1 90 ? 31.122 -11.944 -31.618 1.00 65.50 90 THR A O 1
ATOM 711 N N . PRO A 1 91 ? 32.248 -13.834 -31.126 1.00 57.50 91 PRO A N 1
ATOM 712 C CA . PRO A 1 91 ? 33.289 -13.630 -32.142 1.00 57.50 91 PRO A CA 1
ATOM 713 C C . PRO A 1 91 ? 32.707 -13.486 -33.560 1.00 57.50 91 PRO A C 1
ATOM 715 O O . PRO A 1 91 ? 33.296 -12.826 -34.413 1.00 57.50 91 PRO A O 1
ATOM 718 N N . VAL A 1 92 ? 31.490 -14.002 -33.767 1.00 60.50 92 VAL A N 1
ATOM 719 C CA . VAL A 1 92 ? 30.680 -13.855 -34.983 1.00 60.50 92 VAL A CA 1
ATOM 720 C C . VAL A 1 92 ? 30.364 -12.388 -35.310 1.00 60.50 92 VAL A C 1
ATOM 722 O O . VAL A 1 92 ? 30.432 -12.002 -36.475 1.00 60.50 92 VAL A O 1
ATOM 725 N N . LYS A 1 93 ? 30.049 -11.544 -34.313 1.00 59.09 93 LYS A N 1
ATOM 726 C CA . LYS A 1 93 ? 29.704 -10.126 -34.540 1.00 59.09 93 LYS A CA 1
ATOM 727 C C . LYS A 1 93 ? 30.927 -9.204 -34.546 1.00 59.09 93 LYS A C 1
ATOM 729 O O . LYS A 1 93 ? 30.911 -8.183 -35.227 1.00 59.09 93 LYS A O 1
ATOM 734 N N . LEU A 1 94 ? 31.990 -9.576 -33.830 1.00 61.28 94 LEU A N 1
ATOM 735 C CA . LEU A 1 94 ? 33.263 -8.844 -33.819 1.00 61.28 94 LEU A CA 1
ATOM 736 C C . LEU A 1 94 ? 34.128 -9.118 -35.062 1.00 61.28 94 LEU A C 1
ATOM 738 O O . LEU A 1 94 ? 35.165 -8.479 -35.212 1.00 61.28 94 LEU A O 1
ATOM 742 N N . LYS A 1 95 ? 33.703 -10.038 -35.948 1.00 58.72 95 LYS A N 1
ATOM 743 C CA . LYS A 1 95 ? 34.385 -10.420 -37.200 1.00 58.72 95 LYS A CA 1
ATOM 744 C C . LYS A 1 95 ? 35.898 -10.594 -37.009 1.00 58.72 95 LYS A C 1
ATOM 746 O O . LYS A 1 95 ? 36.692 -10.231 -37.875 1.00 58.72 95 LYS A O 1
ATOM 751 N N . VAL A 1 96 ? 36.289 -11.124 -35.851 1.00 66.69 96 VAL A N 1
ATOM 752 C CA . VAL A 1 96 ? 37.681 -11.459 -35.567 1.00 66.69 96 VAL A CA 1
ATOM 753 C C . VAL A 1 96 ? 38.009 -12.637 -36.472 1.00 66.69 96 VAL A C 1
ATOM 755 O O . VAL A 1 96 ? 37.322 -13.659 -36.421 1.00 66.69 96 VAL A O 1
ATOM 758 N N . ARG A 1 97 ? 38.987 -12.465 -37.368 1.00 59.97 97 ARG A N 1
ATOM 759 C CA . ARG A 1 97 ? 39.489 -13.577 -38.172 1.00 59.97 97 ARG A CA 1
ATOM 760 C C . ARG A 1 97 ? 40.086 -14.599 -37.214 1.00 59.97 97 ARG A C 1
ATOM 762 O O . ARG A 1 97 ? 40.885 -14.244 -36.354 1.00 59.97 97 ARG A O 1
ATOM 769 N N . MET A 1 98 ? 39.630 -15.838 -37.339 1.00 55.03 98 MET A N 1
ATOM 770 C CA . MET A 1 98 ? 40.292 -16.967 -36.712 1.00 55.03 98 MET A CA 1
ATOM 771 C C . MET A 1 98 ? 41.500 -17.261 -37.593 1.00 55.03 98 MET A C 1
ATOM 773 O O . MET A 1 98 ? 41.357 -17.891 -38.637 1.00 55.03 98 MET A O 1
ATOM 777 N N . ASP A 1 99 ? 42.626 -16.650 -37.247 1.00 65.12 99 ASP A N 1
ATOM 778 C CA . ASP A 1 99 ? 43.914 -17.014 -37.816 1.00 65.12 99 ASP A CA 1
ATOM 779 C C . ASP A 1 99 ? 44.468 -18.120 -36.901 1.00 65.12 99 ASP A C 1
ATOM 781 O O . ASP A 1 99 ? 44.670 -17.882 -35.707 1.00 65.12 99 ASP A O 1
ATOM 785 N N . ASP A 1 100 ? 44.566 -19.336 -37.451 1.00 50.62 100 ASP A N 1
ATOM 786 C CA . ASP A 1 100 ? 45.216 -20.501 -36.831 1.00 50.62 100 ASP A CA 1
ATOM 787 C C . ASP A 1 100 ? 46.733 -20.286 -36.681 1.00 50.62 100 ASP A C 1
ATOM 789 O O . ASP A 1 100 ? 47.356 -19.743 -37.628 1.00 50.62 100 ASP A O 1
#